Protein AF-A0A453M9E0-F1 (afdb_monomer_lite)

InterPro domains:
  IPR013126 Heat shock protein 70 family [PF00012] (1-47)
  IPR013126 Heat shock protein 70 family [PTHR19375] (1-46)
  IPR029047 Heat shock protein 70kD, peptide-binding domain superfamily [G3DSA:2.60.34.10] (1-57)
  IPR029047 Heat shock protein 70kD, peptide-binding 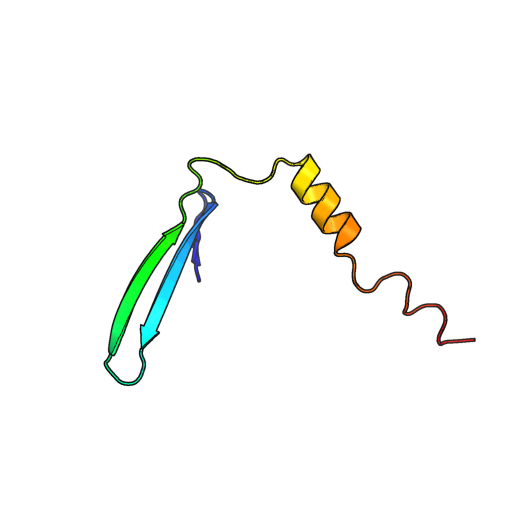domain superfamily [SSF100920] (1-46)

Foldseek 3Di:
DDADPQRKDWDWDADPVPRDIDIDIRHPPDDDDDPVRVVVCCVVPPPDDPVPPPVPD

Sequence (57 aa):
FDIDANGILNVSAEDKTTGQKNKITITNDKGRLSKDDIEKMVQEHHPGREDRLQAAR

Organism: Aegilops tauschii subsp. strangulata (NCBI:txid200361)

Secondary structure (DSSP, 8-state):
-EE-TT-PEEEEEE-TTT--EEEEEE-SSS----HHHHHHHHHHT--SSSTTSSTT-

Radius of gyration: 18.61 Å; chains: 1; bounding box: 33×46×30 Å

Structure (mmCIF, N/CA/C/O backbone):
data_AF-A0A453M9E0-F1
#
_entry.id   AF-A0A453M9E0-F1
#
loop_
_atom_site.group_PDB
_atom_site.id
_atom_site.type_symbol
_atom_site.label_atom_id
_atom_site.label_alt_id
_atom_site.label_comp_id
_atom_site.label_asym_id
_atom_site.label_entity_id
_atom_site.label_seq_id
_atom_site.pdbx_PDB_ins_code
_atom_site.Cartn_x
_atom_site.Cartn_y
_atom_site.Cartn_z
_atom_site.occupancy
_atom_site.B_iso_or_equiv
_atom_site.auth_seq_id
_atom_site.auth_comp_id
_atom_site.auth_asym_id
_atom_site.auth_atom_id
_atom_site.pdbx_PDB_model_num
ATOM 1 N N . PHE A 1 1 ? -7.350 -2.964 1.179 1.00 75.19 1 PHE A N 1
ATOM 2 C CA . PHE A 1 1 ? -6.222 -2.783 0.249 1.00 75.19 1 PHE A CA 1
ATOM 3 C C . PHE A 1 1 ? -6.706 -3.212 -1.118 1.00 75.19 1 PHE A C 1
ATOM 5 O O . PHE A 1 1 ? -7.288 -4.285 -1.195 1.00 75.19 1 PHE A O 1
ATOM 12 N N . ASP A 1 2 ? -6.528 -2.379 -2.137 1.00 77.19 2 ASP A N 1
ATOM 13 C CA . ASP A 1 2 ? -6.974 -2.652 -3.508 1.00 77.19 2 ASP A CA 1
ATOM 14 C C . ASP A 1 2 ? -5.876 -2.240 -4.494 1.00 77.19 2 ASP A C 1
ATOM 16 O O . ASP A 1 2 ? -5.280 -1.177 -4.322 1.00 77.19 2 ASP A O 1
ATOM 20 N N . ILE A 1 3 ? -5.562 -3.097 -5.465 1.00 77.12 3 ILE A N 1
ATOM 21 C CA . ILE A 1 3 ? -4.527 -2.846 -6.475 1.00 77.12 3 ILE A CA 1
ATOM 22 C C . ILE A 1 3 ? -5.219 -2.791 -7.831 1.00 77.12 3 ILE A C 1
ATOM 24 O O . ILE A 1 3 ? -5.842 -3.770 -8.238 1.00 77.12 3 ILE A O 1
ATOM 28 N N . ASP A 1 4 ? -5.089 -1.664 -8.527 1.00 79.31 4 ASP A N 1
ATOM 29 C CA . ASP A 1 4 ? -5.672 -1.502 -9.857 1.00 79.31 4 ASP A CA 1
ATOM 30 C C . ASP A 1 4 ? -4.763 -2.048 -10.975 1.00 79.31 4 ASP A C 1
ATOM 32 O O . ASP A 1 4 ? -3.592 -2.382 -10.768 1.00 79.31 4 ASP A O 1
ATOM 36 N N . ALA A 1 5 ? -5.303 -2.122 -12.195 1.00 72.12 5 ALA A N 1
ATOM 37 C CA . ALA A 1 5 ? -4.575 -2.597 -13.376 1.00 72.12 5 ALA A CA 1
ATOM 38 C C . ALA A 1 5 ? -3.346 -1.735 -13.743 1.00 72.12 5 ALA A C 1
ATOM 40 O O . ALA A 1 5 ? -2.486 -2.189 -14.496 1.00 72.12 5 ALA A O 1
ATOM 41 N N . ASN A 1 6 ? -3.240 -0.516 -13.201 1.00 70.62 6 ASN A N 1
ATOM 42 C CA . ASN A 1 6 ? -2.100 0.384 -13.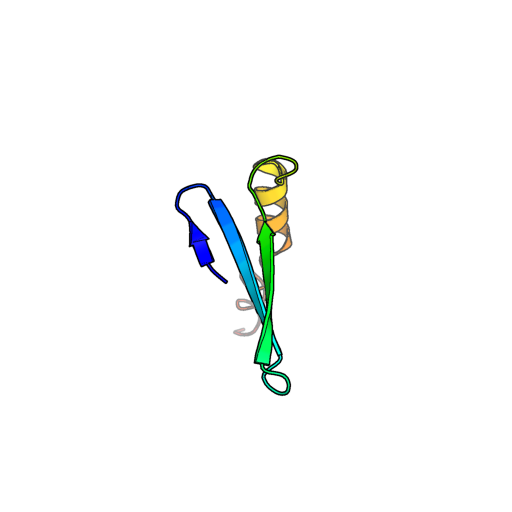387 1.00 70.62 6 ASN A CA 1
ATOM 43 C C . ASN A 1 6 ? -1.013 0.179 -12.311 1.00 70.62 6 ASN A C 1
ATOM 45 O O . ASN A 1 6 ? 0.040 0.824 -12.346 1.00 70.62 6 ASN A O 1
ATOM 49 N N . GLY A 1 7 ? -1.251 -0.715 -11.345 1.00 72.31 7 GLY A N 1
ATOM 50 C CA . GLY A 1 7 ? -0.347 -0.987 -10.232 1.00 72.31 7 GLY A CA 1
ATOM 51 C C . GLY A 1 7 ? -0.398 0.064 -9.121 1.00 72.31 7 GLY A C 1
ATOM 52 O O . GLY A 1 7 ? 0.553 0.150 -8.338 1.00 72.31 7 GLY A O 1
ATOM 53 N N . ILE A 1 8 ? -1.472 0.859 -9.048 1.00 79.31 8 ILE A N 1
ATOM 54 C CA . ILE A 1 8 ? -1.729 1.814 -7.965 1.00 79.31 8 ILE A CA 1
ATOM 55 C C . ILE A 1 8 ? -2.364 1.054 -6.801 1.00 79.31 8 ILE A C 1
ATOM 57 O O . ILE A 1 8 ? -3.406 0.413 -6.946 1.00 79.31 8 ILE A O 1
ATOM 61 N N . LEU A 1 9 ? -1.733 1.137 -5.629 1.00 81.94 9 LEU A N 1
ATOM 62 C CA . LEU A 1 9 ? -2.235 0.531 -4.402 1.00 81.94 9 LEU A CA 1
ATOM 63 C C . LEU A 1 9 ? -3.063 1.561 -3.628 1.00 81.94 9 LEU A C 1
ATOM 65 O O . LEU A 1 9 ? -2.557 2.566 -3.131 1.00 81.94 9 LEU A O 1
ATOM 69 N N . ASN A 1 10 ? -4.349 1.276 -3.478 1.00 79.25 10 ASN A N 1
ATOM 70 C CA . ASN A 1 10 ? -5.270 2.030 -2.649 1.00 79.25 10 ASN A CA 1
ATOM 71 C C . ASN A 1 10 ? -5.318 1.412 -1.244 1.00 79.25 10 ASN A C 1
ATOM 73 O O . ASN A 1 10 ? -5.767 0.275 -1.043 1.00 79.25 10 ASN A O 1
ATOM 77 N N . VAL A 1 11 ? -4.882 2.181 -0.248 1.00 82.44 11 VAL A N 1
ATOM 78 C CA . VAL A 1 11 ? -4.959 1.820 1.168 1.00 82.44 11 VAL A CA 1
ATOM 79 C C . VAL A 1 11 ? -6.010 2.694 1.837 1.00 82.44 11 VAL A C 1
ATOM 81 O O . VAL A 1 11 ? -5.919 3.915 1.827 1.00 82.44 11 VAL A O 1
ATOM 84 N N . SER A 1 12 ? -7.021 2.078 2.435 1.00 81.12 12 SER A N 1
ATOM 85 C CA . SER A 1 12 ? -7.994 2.774 3.275 1.00 81.12 12 SER A CA 1
ATOM 86 C C . SER A 1 12 ? -7.895 2.231 4.690 1.00 81.12 12 SER A C 1
AT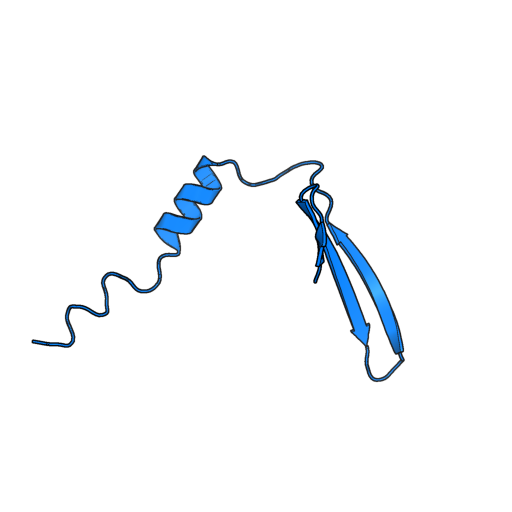OM 88 O O . SER A 1 12 ? -8.030 1.023 4.892 1.00 81.12 12 SER A O 1
ATOM 90 N N . ALA A 1 13 ? -7.673 3.119 5.651 1.00 81.38 13 ALA A N 1
ATOM 91 C CA . ALA A 1 13 ? -7.769 2.823 7.068 1.00 81.38 13 ALA A CA 1
ATOM 92 C C . ALA A 1 13 ? -9.056 3.452 7.607 1.00 81.38 13 ALA A C 1
ATOM 94 O O . ALA A 1 13 ? -9.317 4.635 7.390 1.00 81.38 13 ALA A O 1
ATOM 95 N N . GLU A 1 14 ? -9.863 2.648 8.288 1.00 85.12 14 GLU A N 1
ATOM 96 C CA . GLU A 1 14 ? -11.077 3.092 8.966 1.00 85.12 14 GLU A CA 1
ATOM 97 C C . GLU A 1 14 ? -10.915 2.850 10.462 1.00 85.12 14 GLU A C 1
ATOM 99 O O . GLU A 1 14 ? -10.662 1.722 10.894 1.00 85.12 14 GLU A O 1
ATOM 104 N N . ASP A 1 15 ? -11.071 3.910 11.248 1.00 87.69 15 ASP A N 1
ATOM 105 C CA . ASP A 1 15 ? -11.242 3.792 12.687 1.00 87.69 15 ASP A CA 1
ATOM 106 C C . ASP A 1 15 ? -12.685 3.361 12.970 1.00 87.69 15 ASP A C 1
ATOM 108 O O . ASP A 1 15 ? -13.634 4.123 12.786 1.00 87.69 15 ASP A O 1
ATOM 112 N N . LYS A 1 16 ? -12.848 2.120 13.435 1.00 86.19 16 LYS A N 1
ATOM 113 C CA . LYS A 1 16 ? -14.157 1.509 13.716 1.00 86.19 16 LYS A CA 1
ATOM 114 C C . LYS A 1 16 ? -14.914 2.170 14.872 1.00 86.19 16 LYS A C 1
ATOM 116 O O . LYS A 1 16 ? -16.106 1.926 15.024 1.00 86.19 16 LYS A O 1
ATOM 121 N N . THR A 1 17 ? -14.236 2.967 15.690 1.00 87.62 17 THR A N 1
ATOM 122 C CA . THR A 1 17 ? -14.794 3.604 16.891 1.00 87.62 17 THR A CA 1
ATOM 123 C C . THR A 1 17 ? -15.381 4.973 16.572 1.00 87.62 17 THR A C 1
ATOM 125 O O . THR A 1 17 ? -16.444 5.326 17.071 1.00 87.62 17 THR A O 1
ATOM 128 N N . THR A 1 18 ? -14.691 5.742 15.726 1.00 89.75 18 THR A N 1
ATOM 129 C CA . THR A 1 18 ? -15.093 7.103 15.338 1.00 89.75 18 THR A CA 1
ATOM 130 C C . THR A 1 18 ? -15.744 7.169 13.954 1.00 89.75 18 THR A C 1
ATOM 132 O O . THR A 1 18 ? -16.326 8.191 13.600 1.00 89.75 18 THR A O 1
ATOM 135 N N . GLY A 1 19 ? -15.647 6.100 13.156 1.00 86.62 19 GLY A N 1
ATOM 136 C CA . GLY A 1 19 ? -16.113 6.051 11.767 1.00 86.62 19 GLY A CA 1
ATOM 137 C C . GLY A 1 19 ? -15.244 6.858 10.797 1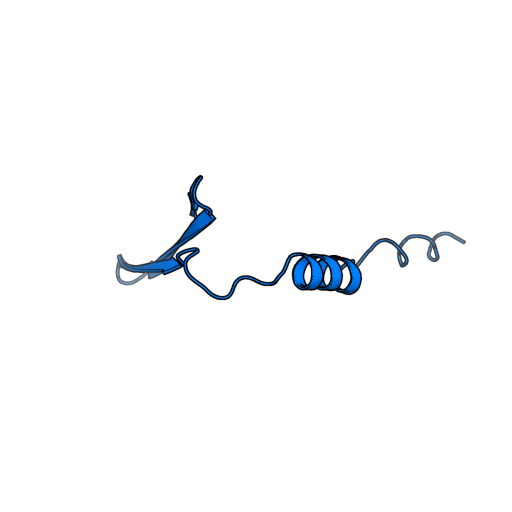.00 86.62 19 GLY A C 1
ATOM 138 O O . GLY A 1 19 ? -15.585 6.979 9.618 1.00 86.62 19 GLY A O 1
ATOM 139 N N . GLN A 1 20 ? -14.129 7.428 11.266 1.00 86.25 20 GLN A N 1
ATOM 140 C CA . GLN A 1 20 ? -13.230 8.208 10.424 1.00 86.25 20 GLN A CA 1
ATOM 141 C C . GLN A 1 20 ? -12.472 7.305 9.455 1.00 86.25 20 GLN A C 1
ATOM 143 O O . GLN A 1 20 ? -11.863 6.305 9.838 1.00 86.25 20 GLN A O 1
ATOM 148 N N . LYS A 1 21 ? -12.486 7.699 8.181 1.00 84.00 21 LYS A N 1
ATOM 149 C CA . LYS A 1 21 ? -11.825 6.995 7.084 1.00 84.00 21 LYS A CA 1
ATOM 150 C C . LYS A 1 21 ? -10.712 7.864 6.533 1.00 84.00 21 LYS A C 1
ATOM 152 O O . LYS A 1 21 ? -10.977 8.928 5.983 1.00 84.00 21 LYS A O 1
ATOM 157 N N . ASN A 1 22 ? -9.484 7.373 6.620 1.00 83.25 22 ASN A N 1
ATOM 158 C CA . ASN A 1 22 ? -8.335 7.961 5.952 1.0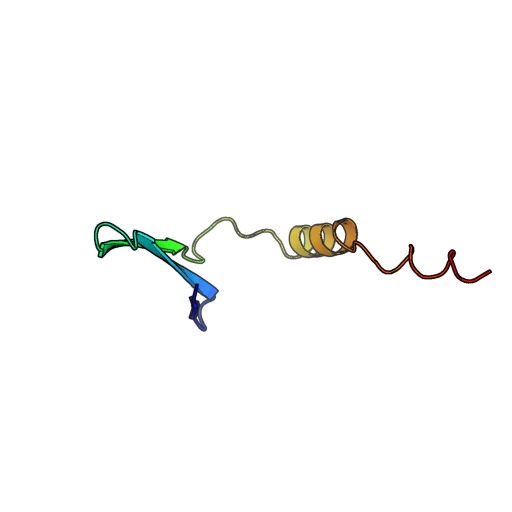0 83.25 22 ASN A CA 1
ATOM 159 C C . ASN A 1 22 ? -7.952 7.079 4.767 1.00 83.25 22 ASN A C 1
ATOM 161 O O . ASN A 1 22 ? -7.720 5.876 4.910 1.00 83.25 22 ASN A O 1
ATOM 165 N N . LYS A 1 23 ? -7.901 7.680 3.578 1.00 80.06 23 LYS A N 1
ATOM 166 C CA . LYS A 1 23 ? -7.468 7.010 2.353 1.00 80.06 23 LYS A CA 1
ATOM 167 C C . LYS A 1 23 ? -6.079 7.512 1.974 1.00 80.06 23 LYS A C 1
ATOM 169 O O . LYS A 1 23 ? -5.869 8.712 1.840 1.00 80.06 23 LYS A O 1
ATOM 174 N N . ILE A 1 24 ? -5.158 6.581 1.772 1.00 79.56 24 ILE A N 1
ATOM 175 C CA . ILE A 1 24 ? -3.818 6.811 1.244 1.00 79.56 24 ILE A CA 1
ATOM 176 C C . ILE A 1 24 ? -3.747 6.108 -0.112 1.00 79.56 24 ILE A C 1
ATOM 178 O O . ILE A 1 24 ? -3.957 4.898 -0.215 1.00 79.56 24 ILE A O 1
ATOM 182 N N . THR A 1 25 ? -3.459 6.869 -1.163 1.00 74.69 25 THR A N 1
ATOM 183 C CA . THR A 1 25 ? -3.246 6.329 -2.510 1.00 74.69 25 THR A CA 1
ATOM 184 C C . THR A 1 25 ? -1.747 6.255 -2.764 1.00 74.69 25 THR A C 1
ATOM 186 O O . THR A 1 25 ? -1.076 7.283 -2.794 1.00 74.69 25 THR A O 1
ATOM 189 N N . ILE A 1 26 ? -1.219 5.046 -2.941 1.00 74.94 26 ILE A N 1
ATOM 190 C CA . ILE A 1 26 ? 0.182 4.807 -3.289 1.00 74.94 26 ILE A CA 1
ATOM 191 C C . ILE A 1 26 ? 0.249 4.630 -4.808 1.00 74.94 26 ILE A C 1
ATOM 193 O O . ILE A 1 26 ? -0.157 3.597 -5.343 1.00 74.94 26 ILE A O 1
ATOM 197 N N . THR A 1 27 ? 0.716 5.664 -5.507 1.00 68.19 27 THR A N 1
ATOM 198 C CA . THR A 1 27 ? 0.828 5.694 -6.972 1.00 68.19 27 THR A CA 1
ATOM 199 C C . THR A 1 27 ? 2.161 5.123 -7.457 1.00 68.19 27 THR A C 1
ATOM 201 O O . THR A 1 27 ? 3.178 5.172 -6.768 1.00 68.19 27 THR A O 1
ATOM 204 N N . ASN A 1 28 ? 2.161 4.577 -8.673 1.00 65.31 28 ASN A N 1
ATOM 205 C CA . ASN A 1 28 ? 3.302 3.899 -9.297 1.00 65.31 28 ASN A CA 1
ATOM 206 C C . ASN A 1 28 ? 4.323 4.875 -9.933 1.00 65.31 28 ASN A C 1
ATOM 208 O O . ASN A 1 28 ? 4.954 4.550 -10.934 1.00 65.31 28 ASN A O 1
ATOM 212 N N . ASP A 1 29 ? 4.439 6.103 -9.416 1.00 64.62 29 ASP A N 1
ATOM 213 C CA . ASP A 1 29 ? 4.988 7.218 -10.203 1.00 64.62 29 ASP A CA 1
ATOM 214 C C . ASP A 1 29 ? 6.517 7.367 -10.114 1.00 64.62 29 ASP A C 1
ATOM 216 O O . ASP A 1 29 ? 7.126 7.860 -11.058 1.00 64.62 29 ASP A O 1
ATOM 220 N N . LYS A 1 30 ? 7.168 6.919 -9.025 1.00 54.00 30 LYS A N 1
ATOM 221 C CA . LYS A 1 30 ? 8.642 6.903 -8.886 1.00 54.00 30 LYS A CA 1
ATOM 222 C C . LYS A 1 30 ? 9.109 6.077 -7.684 1.00 54.00 30 LYS A C 1
ATOM 224 O O . LYS A 1 30 ? 8.541 6.184 -6.604 1.00 54.00 30 LYS A O 1
ATOM 229 N N . GLY A 1 31 ? 10.200 5.324 -7.860 1.00 59.75 31 GLY A N 1
ATOM 230 C CA . GLY A 1 31 ? 10.921 4.668 -6.759 1.00 59.75 31 GLY A CA 1
ATOM 231 C C . GLY A 1 31 ? 10.562 3.206 -6.497 1.00 59.75 31 GLY A C 1
ATOM 232 O O . GLY A 1 31 ? 10.852 2.703 -5.414 1.00 59.75 31 GLY A O 1
ATOM 233 N N . ARG A 1 32 ? 9.947 2.498 -7.457 1.00 65.69 32 ARG A N 1
ATOM 234 C CA . ARG A 1 32 ? 9.859 1.040 -7.335 1.00 65.69 32 ARG A CA 1
ATOM 235 C C . ARG A 1 32 ? 11.254 0.426 -7.370 1.00 65.69 32 ARG A C 1
ATOM 237 O O . ARG A 1 32 ? 12.112 0.849 -8.141 1.00 65.69 32 ARG A O 1
ATOM 244 N N . LEU A 1 33 ? 11.408 -0.599 -6.540 1.00 63.97 33 LEU A N 1
ATOM 245 C CA . LEU A 1 33 ? 12.494 -1.563 -6.590 1.00 63.97 33 LEU A CA 1
ATOM 246 C C . LEU A 1 33 ? 12.700 -1.999 -8.039 1.00 63.97 33 LEU A C 1
ATOM 248 O O . LEU A 1 33 ? 11.732 -2.322 -8.740 1.00 63.97 33 LEU A O 1
ATOM 252 N N . SER A 1 34 ? 13.949 -1.957 -8.492 1.00 69.38 34 SER A N 1
ATOM 253 C CA . SER A 1 34 ? 14.294 -2.503 -9.796 1.00 69.38 34 SER A CA 1
ATOM 254 C C . SER A 1 34 ? 13.935 -3.992 -9.833 1.00 69.38 34 SER A C 1
ATOM 256 O O . SER A 1 34 ? 13.754 -4.624 -8.789 1.00 69.38 34 SER A O 1
ATOM 258 N N . LYS A 1 35 ? 13.806 -4.576 -11.030 1.00 69.19 35 LYS A N 1
ATOM 259 C CA . LYS A 1 35 ? 13.593 -6.029 -11.142 1.00 69.19 35 LYS A CA 1
ATOM 260 C C . LYS A 1 35 ? 14.657 -6.800 -10.355 1.00 69.19 35 LYS A C 1
ATOM 262 O O . LYS A 1 35 ? 14.304 -7.727 -9.640 1.00 69.19 35 LYS A O 1
ATOM 267 N N . ASP A 1 36 ? 15.898 -6.329 -10.396 1.00 76.38 36 ASP A N 1
ATOM 268 C CA . ASP A 1 36 ? 17.030 -6.903 -9.671 1.00 76.38 36 ASP A CA 1
ATOM 269 C C . ASP A 1 36 ? 16.844 -6.831 -8.148 1.00 76.38 36 ASP A C 1
ATOM 271 O O . ASP A 1 36 ? 17.136 -7.795 -7.444 1.00 76.38 36 ASP A O 1
ATOM 275 N N . ASP A 1 37 ? 16.321 -5.721 -7.619 1.00 74.94 37 ASP A N 1
ATOM 276 C CA . ASP A 1 37 ? 16.039 -5.595 -6.185 1.00 74.94 37 ASP A CA 1
ATOM 277 C C . ASP A 1 37 ? 14.867 -6.489 -5.756 1.00 74.94 37 ASP A C 1
ATOM 279 O O . ASP A 1 37 ? 14.882 -7.046 -4.659 1.00 74.94 37 ASP A O 1
ATOM 283 N N . ILE A 1 38 ? 13.861 -6.659 -6.623 1.00 72.44 38 ILE A N 1
ATOM 284 C CA . ILE A 1 38 ? 12.743 -7.588 -6.398 1.00 72.44 38 ILE A CA 1
ATOM 285 C C . ILE A 1 38 ? 13.256 -9.030 -6.387 1.00 72.44 38 ILE A C 1
ATOM 287 O O . ILE A 1 38 ? 12.903 -9.797 -5.496 1.00 72.44 38 ILE A O 1
ATOM 291 N N . GLU A 1 39 ? 14.098 -9.403 -7.351 1.00 74.62 39 GLU A N 1
ATOM 292 C CA . GLU A 1 39 ? 14.690 -10.738 -7.443 1.00 74.62 39 GLU A CA 1
ATOM 293 C C . GLU A 1 39 ? 15.583 -11.041 -6.240 1.00 74.62 39 GLU A C 1
ATOM 295 O O . GLU A 1 39 ? 15.442 -12.109 -5.644 1.00 74.62 39 GLU A O 1
ATOM 300 N N . LYS A 1 40 ? 16.424 -10.089 -5.817 1.00 78.19 40 LYS A N 1
ATOM 301 C CA . LYS A 1 40 ? 17.213 -10.210 -4.584 1.00 78.19 40 LYS A CA 1
ATOM 302 C C . LYS A 1 40 ? 16.331 -10.374 -3.356 1.00 78.19 40 LYS A C 1
ATOM 304 O O . LYS A 1 40 ? 16.572 -11.285 -2.580 1.00 78.19 40 LYS A O 1
ATOM 309 N N . MET A 1 41 ? 15.272 -9.577 -3.205 1.00 75.69 41 MET A N 1
ATOM 310 C CA . MET A 1 41 ? 14.337 -9.733 -2.086 1.00 75.69 41 MET A CA 1
ATOM 311 C C . MET A 1 41 ? 13.633 -11.086 -2.090 1.00 75.69 41 MET A C 1
ATOM 313 O O . MET A 1 41 ? 13.449 -11.672 -1.033 1.00 75.69 41 MET A O 1
ATOM 317 N N . VAL A 1 42 ? 13.251 -11.613 -3.254 1.00 72.94 42 VAL A N 1
ATOM 318 C CA . VAL A 1 42 ? 12.649 -12.950 -3.354 1.00 72.94 42 VAL A CA 1
ATOM 319 C C . VAL A 1 42 ? 13.667 -14.031 -2.989 1.00 72.94 42 VAL A C 1
ATOM 321 O O . VAL A 1 42 ? 13.321 -14.964 -2.268 1.00 72.94 42 VAL A O 1
ATOM 324 N N . GLN A 1 43 ? 14.918 -13.895 -3.433 1.00 71.88 43 GLN A N 1
ATOM 325 C CA . GLN A 1 43 ? 16.007 -14.808 -3.082 1.00 71.88 43 GLN A CA 1
ATOM 326 C C . GLN A 1 43 ? 16.356 -14.756 -1.584 1.00 71.88 43 GLN A C 1
ATOM 328 O O . GLN A 1 43 ? 16.507 -15.805 -0.965 1.00 71.88 43 GLN A O 1
ATOM 333 N N . GLU A 1 44 ? 16.419 -13.565 -0.985 1.00 66.31 44 GLU A N 1
ATOM 334 C CA . GLU A 1 44 ? 16.701 -13.349 0.442 1.00 66.31 44 GLU A CA 1
ATOM 335 C C . GLU A 1 44 ? 15.513 -13.712 1.349 1.00 66.31 44 GLU A C 1
ATOM 337 O O . GLU A 1 44 ? 15.703 -14.142 2.485 1.00 66.31 44 GLU A O 1
ATOM 342 N N . HIS A 1 45 ? 14.274 -13.549 0.876 1.00 56.50 45 HIS A N 1
ATOM 343 C CA . HIS A 1 45 ? 13.043 -13.847 1.616 1.00 56.50 45 HIS A CA 1
ATOM 344 C C . HIS A 1 45 ? 12.373 -15.143 1.162 1.00 56.50 45 HIS A C 1
ATOM 346 O O . HIS A 1 45 ? 11.151 -15.232 1.209 1.00 56.50 45 HIS A O 1
ATOM 352 N N . HIS A 1 46 ? 13.129 -16.167 0.762 1.00 55.56 46 HIS A N 1
ATOM 353 C CA . HIS A 1 46 ? 12.624 -17.540 0.694 1.00 55.56 46 HIS A CA 1
ATOM 354 C C . HIS A 1 46 ? 12.700 -18.192 2.092 1.00 55.56 46 HIS A C 1
ATOM 356 O O . HIS A 1 46 ? 13.671 -18.883 2.398 1.00 55.56 46 HIS A O 1
ATOM 362 N N . PRO A 1 47 ? 11.683 -18.069 2.969 1.00 53.00 47 PRO A N 1
ATOM 363 C CA . PRO A 1 47 ? 11.758 -18.501 4.354 1.00 53.00 47 PRO A CA 1
ATOM 364 C C . PRO A 1 47 ? 11.111 -19.891 4.454 1.00 53.00 47 PRO A C 1
ATOM 366 O O . PRO A 1 47 ? 10.113 -20.072 5.151 1.00 53.00 47 PRO A O 1
ATOM 369 N N . GLY A 1 48 ? 11.587 -20.873 3.674 1.00 58.31 48 GLY A N 1
ATOM 370 C CA . GLY A 1 48 ? 10.999 -22.215 3.792 1.00 58.31 48 GLY A CA 1
ATOM 371 C C . GLY A 1 48 ? 11.117 -23.211 2.648 1.00 58.31 48 GLY A C 1
ATOM 372 O O . GLY A 1 48 ? 10.185 -23.998 2.480 1.00 58.31 48 GLY A O 1
ATOM 373 N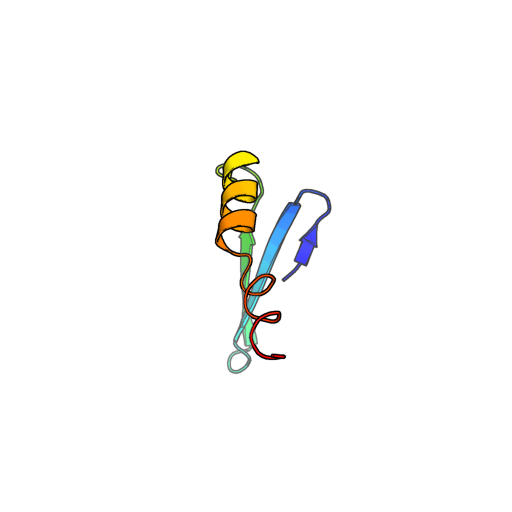 N . ARG A 1 49 ? 12.212 -23.248 1.880 1.00 53.16 49 ARG A N 1
ATOM 374 C CA . ARG A 1 49 ? 12.475 -24.423 1.019 1.00 53.16 49 ARG A CA 1
ATOM 375 C C . ARG A 1 49 ? 13.644 -25.298 1.451 1.00 53.16 49 ARG A C 1
ATOM 377 O O . ARG A 1 49 ? 13.633 -26.471 1.096 1.00 53.16 49 ARG A O 1
ATOM 384 N N . GLU A 1 50 ? 14.556 -24.804 2.280 1.00 51.34 50 GLU A N 1
ATOM 385 C CA . GLU A 1 50 ? 15.725 -25.598 2.689 1.00 51.34 50 GLU A CA 1
ATOM 386 C C . GLU A 1 50 ? 15.592 -26.207 4.096 1.00 51.34 50 GLU A C 1
ATOM 388 O O . GLU A 1 50 ? 16.127 -27.283 4.339 1.00 51.34 50 GLU A O 1
ATOM 393 N N . ASP A 1 51 ? 14.751 -25.648 4.974 1.00 52.19 51 ASP A N 1
ATOM 394 C CA . ASP A 1 51 ? 14.657 -26.106 6.376 1.00 52.19 51 ASP A CA 1
ATOM 395 C C . ASP A 1 51 ? 13.616 -27.219 6.636 1.00 52.19 51 ASP A C 1
ATOM 397 O O . ASP A 1 51 ? 13.502 -27.750 7.738 1.00 52.19 51 ASP A O 1
ATOM 401 N N . ARG A 1 52 ? 12.836 -27.623 5.621 1.00 53.94 52 ARG A N 1
ATOM 402 C CA . ARG A 1 52 ? 11.840 -28.711 5.761 1.00 53.94 52 ARG A CA 1
ATOM 403 C C . ARG A 1 52 ? 12.361 -30.097 5.376 1.00 53.94 52 ARG A C 1
ATOM 405 O O . ARG A 1 52 ? 11.676 -31.082 5.632 1.00 53.94 52 ARG A O 1
ATOM 412 N N . LEU A 1 53 ? 13.550 -30.193 4.776 1.00 56.34 53 LEU A N 1
ATOM 413 C CA . LEU A 1 53 ? 14.106 -31.454 4.259 1.00 56.34 53 LEU A CA 1
ATOM 414 C C . LEU A 1 53 ? 15.111 -32.139 5.200 1.00 56.34 53 LEU A C 1
ATOM 416 O O . LEU A 1 53 ? 15.509 -33.267 4.924 1.00 56.34 53 LEU A O 1
ATOM 420 N N . GLN A 1 54 ? 15.480 -31.519 6.326 1.00 54.03 54 GLN A N 1
ATOM 421 C CA . GLN A 1 54 ? 16.420 -32.108 7.295 1.00 54.03 54 GLN A CA 1
ATOM 422 C C . GLN A 1 54 ? 15.779 -32.632 8.587 1.00 54.03 54 GLN A C 1
ATOM 424 O O . GLN A 1 54 ? 16.432 -33.364 9.322 1.00 54.03 54 GLN A O 1
ATOM 429 N N . ALA A 1 55 ? 14.488 -32.374 8.819 1.00 57.12 55 ALA A N 1
ATOM 430 C CA . ALA A 1 55 ? 13.749 -32.891 9.978 1.00 57.12 55 ALA A CA 1
ATOM 431 C C . ALA A 1 55 ? 13.082 -34.269 9.749 1.00 57.12 55 ALA A C 1
ATOM 433 O O . ALA A 1 55 ? 12.273 -34.702 10.564 1.00 57.12 55 ALA A O 1
ATOM 434 N N . ALA A 1 56 ? 13.392 -34.949 8.639 1.00 56.53 56 ALA A N 1
ATOM 435 C CA . ALA A 1 56 ? 12.844 -36.265 8.285 1.00 56.53 56 ALA A CA 1
ATOM 436 C C . ALA A 1 56 ? 13.937 -37.328 8.046 1.00 56.53 56 ALA A C 1
ATOM 438 O O . ALA A 1 56 ? 13.786 -38.189 7.177 1.00 56.53 56 ALA A O 1
ATOM 439 N N . ARG A 1 57 ? 15.050 -37.253 8.786 1.00 53.16 57 ARG A N 1
ATOM 440 C CA . ARG A 1 57 ? 16.051 -38.325 8.882 1.00 53.16 57 ARG A CA 1
ATOM 441 C C . ARG A 1 57 ? 16.120 -38.874 10.295 1.00 53.16 57 ARG A C 1
ATOM 443 O O . ARG A 1 57 ? 16.006 -38.056 11.232 1.00 53.16 57 ARG A O 1
#

pLDDT: mean 71.05, std 11.34, range [51.34, 89.75]